Protein AF-A0A3D5GIJ0-F1 (afdb_monomer_lite)

Radius of gyration: 10.75 Å; chains: 1; bounding box: 29×21×23 Å

Secondary structure (DSSP, 8-state):
--HHHHHHHH-HHHHHHEEEEEETTEEE-TTPPP-TT--EEEEE--STT-S--GGGGGT-

Foldseek 3Di:
DFLLVVQVVVDPQSSFFFDFKDWPNHTDDRLDDDDPPIDMDTDGDPDVVRGDDPVVVVRD

pLDDT: mean 94.96, std 4.23, range [79.81, 98.38]

Structure (mmCIF, N/CA/C/O backbone):
data_AF-A0A3D5GIJ0-F1
#
_entry.id   AF-A0A3D5GIJ0-F1
#
loop_
_atom_site.group_PDB
_atom_site.id
_atom_site.type_symbol
_atom_site.label_atom_id
_atom_site.label_alt_id
_atom_site.label_comp_id
_atom_site.label_asym_id
_atom_site.label_entity_id
_atom_site.label_seq_id
_atom_site.pdbx_PDB_ins_code
_atom_site.Cartn_x
_atom_site.Cartn_y
_atom_site.Cartn_z
_atom_site.occupancy
_atom_site.B_iso_or_equiv
_atom_site.auth_seq_id
_atom_site.auth_comp_id
_atom_site.auth_asym_id
_atom_site.auth_atom_id
_atom_site.pdbx_PDB_model_num
ATOM 1 N N . ALA A 1 1 ? -8.518 -7.230 2.509 1.00 91.31 1 ALA A N 1
ATOM 2 C CA . ALA A 1 1 ? -7.695 -6.300 1.711 1.00 91.31 1 ALA A CA 1
ATOM 3 C C . ALA A 1 1 ? -6.368 -6.138 2.421 1.00 91.31 1 ALA A C 1
ATOM 5 O O . ALA A 1 1 ? -6.358 -5.955 3.636 1.00 91.31 1 ALA A O 1
ATOM 6 N N . THR A 1 2 ? -5.279 -6.258 1.683 1.00 97.44 2 THR A N 1
ATOM 7 C CA . THR A 1 2 ? -3.904 -6.225 2.178 1.00 97.44 2 THR A CA 1
ATOM 8 C C . THR A 1 2 ? -3.263 -4.855 1.939 1.00 97.44 2 THR A C 1
ATOM 10 O O . THR A 1 2 ? -3.780 -4.055 1.149 1.00 97.44 2 THR A O 1
ATOM 13 N N . PRO A 1 3 ? -2.118 -4.548 2.575 1.00 97.81 3 PRO A N 1
ATOM 14 C CA . PRO A 1 3 ? -1.319 -3.385 2.214 1.00 97.81 3 PRO A CA 1
ATOM 15 C C . PRO A 1 3 ? -0.961 -3.305 0.726 1.00 97.81 3 PRO A C 1
ATOM 17 O O . PRO A 1 3 ? -0.866 -2.201 0.191 1.00 97.81 3 PRO A O 1
ATOM 20 N N . ILE A 1 4 ? -0.792 -4.446 0.047 1.00 97.62 4 ILE A N 1
ATOM 21 C CA . ILE A 1 4 ? -0.544 -4.480 -1.399 1.00 97.62 4 ILE A CA 1
ATOM 22 C C . ILE A 1 4 ? -1.779 -4.017 -2.175 1.00 97.62 4 ILE A C 1
ATOM 24 O O . ILE A 1 4 ? -1.657 -3.122 -3.012 1.00 97.62 4 ILE A O 1
ATOM 28 N N . ASP A 1 5 ? -2.967 -4.530 -1.846 1.00 97.31 5 ASP A N 1
ATOM 29 C CA . ASP A 1 5 ? -4.223 -4.089 -2.476 1.00 97.31 5 ASP A CA 1
ATOM 30 C C . ASP A 1 5 ? -4.434 -2.583 -2.294 1.00 97.31 5 ASP A C 1
ATOM 32 O O . ASP A 1 5 ? -4.810 -1.865 -3.225 1.00 97.31 5 ASP A O 1
ATOM 36 N N . PHE A 1 6 ? -4.143 -2.086 -1.089 1.00 97.19 6 PHE A N 1
ATOM 37 C CA . PHE A 1 6 ? -4.241 -0.667 -0.771 1.00 97.19 6 PHE A CA 1
ATOM 38 C C . PHE A 1 6 ? -3.254 0.173 -1.595 1.00 97.19 6 PHE A C 1
ATOM 40 O O . PHE A 1 6 ? -3.643 1.192 -2.167 1.00 97.19 6 PHE A O 1
ATOM 47 N N . ALA A 1 7 ? -2.002 -0.274 -1.728 1.00 97.62 7 ALA A N 1
ATOM 48 C CA . ALA A 1 7 ? -0.992 0.402 -2.538 1.00 97.62 7 ALA A CA 1
ATOM 49 C C . ALA A 1 7 ? -1.404 0.511 -4.018 1.00 97.62 7 ALA A C 1
ATOM 51 O O . ALA A 1 7 ? -1.294 1.592 -4.601 1.00 97.62 7 ALA A O 1
ATOM 52 N N . TYR A 1 8 ? -1.934 -0.566 -4.611 1.00 96.94 8 TYR A N 1
ATOM 53 C CA . TYR A 1 8 ? -2.418 -0.549 -5.999 1.00 96.94 8 TYR A CA 1
ATOM 54 C C . TYR A 1 8 ? -3.709 0.249 -6.184 1.00 96.94 8 TYR A C 1
ATOM 56 O O . TYR A 1 8 ? -3.913 0.830 -7.249 1.00 96.94 8 TYR A O 1
ATOM 64 N N . THR A 1 9 ? -4.551 0.327 -5.153 1.00 97.00 9 THR A N 1
ATOM 65 C CA . THR A 1 9 ? -5.743 1.187 -5.166 1.00 97.00 9 THR A CA 1
ATOM 66 C C . THR A 1 9 ? -5.362 2.669 -5.215 1.00 97.00 9 THR A C 1
ATOM 68 O O . THR A 1 9 ? -6.048 3.456 -5.864 1.00 97.00 9 THR A O 1
ATOM 71 N N . ILE A 1 10 ? -4.262 3.060 -4.559 1.00 96.88 10 ILE A N 1
ATOM 72 C CA . ILE A 1 10 ? -3.753 4.439 -4.594 1.00 96.88 10 ILE A CA 1
ATOM 73 C C . ILE A 1 10 ? -3.192 4.777 -5.978 1.00 96.88 10 ILE A C 1
ATOM 75 O O . ILE A 1 10 ? -3.588 5.778 -6.574 1.00 96.88 10 ILE A O 1
ATOM 79 N N . HIS A 1 11 ? -2.228 3.989 -6.462 1.00 97.81 11 HIS A N 1
ATOM 80 C CA . HIS A 1 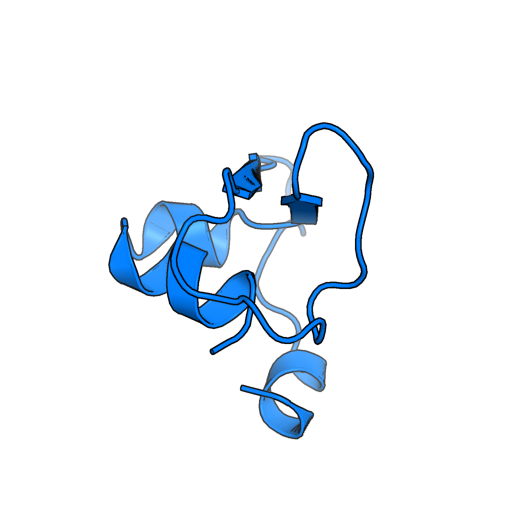11 ? -1.626 4.170 -7.781 1.00 97.81 11 HIS A CA 1
ATOM 81 C C . HIS A 1 11 ? -0.793 2.946 -8.170 1.00 97.81 11 HIS A C 1
ATOM 83 O O . HIS A 1 11 ? -0.070 2.389 -7.341 1.00 97.81 11 HIS A O 1
ATOM 89 N N . THR A 1 12 ? -0.778 2.597 -9.456 1.00 96.56 12 THR A N 1
ATOM 90 C CA . THR A 1 12 ? 0.029 1.486 -9.982 1.00 96.56 12 THR A CA 1
ATOM 91 C C . THR A 1 12 ? 1.511 1.613 -9.616 1.00 96.56 12 THR A C 1
ATOM 93 O O . THR A 1 12 ? 2.100 0.665 -9.111 1.00 96.56 12 THR A O 1
ATOM 96 N N . ASP A 1 13 ? 2.109 2.797 -9.784 1.00 95.19 13 ASP A N 1
ATOM 97 C CA . ASP A 1 13 ? 3.519 3.027 -9.422 1.00 95.19 13 ASP A CA 1
ATOM 98 C C . ASP A 1 13 ? 3.795 2.913 -7.916 1.00 95.19 13 ASP A C 1
ATOM 100 O O . ASP A 1 13 ? 4.904 2.553 -7.528 1.00 95.19 13 ASP A O 1
ATOM 104 N N . VAL A 1 14 ? 2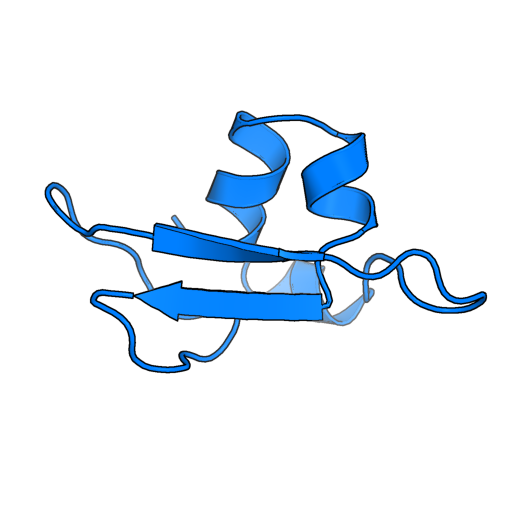.805 3.191 -7.057 1.00 96.12 14 VAL A N 1
ATOM 105 C CA . VAL A 1 14 ? 2.944 3.011 -5.602 1.00 96.12 14 VAL A CA 1
ATOM 106 C C . VAL A 1 14 ? 2.943 1.523 -5.266 1.00 96.12 14 VAL A C 1
ATOM 108 O O . VAL A 1 14 ? 3.813 1.075 -4.522 1.00 96.12 14 VAL A O 1
ATOM 111 N N . GLY A 1 15 ? 2.033 0.749 -5.866 1.00 96.25 15 GLY A N 1
ATOM 112 C CA . GLY A 1 15 ? 2.026 -0.712 -5.768 1.00 96.25 15 GLY A CA 1
ATOM 113 C C . GLY A 1 15 ? 3.321 -1.343 -6.287 1.00 96.25 15 GLY A C 1
ATOM 114 O O . GLY A 1 15 ? 3.933 -2.152 -5.592 1.00 96.25 15 GLY A O 1
ATOM 115 N N . HIS A 1 16 ? 3.798 -0.915 -7.460 1.00 95.31 16 HIS A N 1
ATOM 116 C CA . HIS A 1 16 ? 5.056 -1.394 -8.038 1.00 95.31 16 HIS A CA 1
ATOM 117 C C . HIS A 1 16 ? 6.285 -1.025 -7.204 1.00 95.31 16 HIS A C 1
ATOM 119 O O . HIS A 1 16 ? 7.228 -1.806 -7.149 1.00 95.31 16 HIS A O 1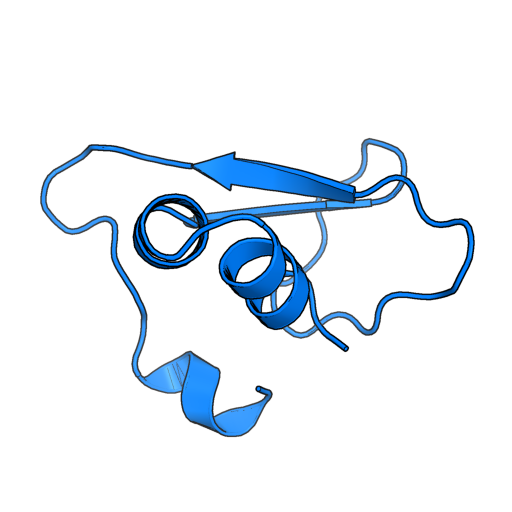
ATOM 125 N N . ALA A 1 17 ? 6.294 0.137 -6.554 1.00 96.19 17 ALA A N 1
ATOM 126 C CA . ALA A 1 17 ? 7.409 0.560 -5.714 1.00 96.19 17 ALA A CA 1
ATOM 127 C C . ALA A 1 17 ? 7.307 0.057 -4.262 1.00 96.19 17 ALA A C 1
ATOM 129 O O . ALA A 1 17 ? 8.207 0.346 -3.471 1.00 96.19 17 ALA A O 1
ATOM 130 N N . CYS A 1 18 ? 6.231 -0.643 -3.883 1.00 96.44 18 CYS A N 1
ATOM 131 C CA . CYS A 1 18 ? 5.978 -1.071 -2.510 1.00 96.44 18 CYS A CA 1
ATOM 132 C C . CYS A 1 18 ? 7.026 -2.088 -2.035 1.00 96.44 18 CYS A C 1
ATOM 134 O O . CYS A 1 18 ? 7.230 -3.132 -2.651 1.00 96.44 18 CYS A O 1
ATOM 136 N N . VAL A 1 19 ? 7.672 -1.790 -0.908 1.00 95.88 19 VAL A N 1
ATOM 137 C CA . VAL A 1 19 ? 8.655 -2.672 -0.253 1.00 95.88 19 VAL A CA 1
ATOM 138 C C . VAL A 1 19 ? 8.291 -2.992 1.199 1.00 95.88 19 VAL A C 1
ATOM 140 O O . VAL A 1 19 ? 8.989 -3.757 1.860 1.00 95.88 19 VAL A O 1
ATOM 143 N N . GLY A 1 20 ? 7.210 -2.411 1.717 1.00 96.44 20 GLY A N 1
ATOM 144 C CA . GLY A 1 20 ? 6.743 -2.631 3.080 1.00 96.44 20 GLY A CA 1
ATOM 145 C C . GLY A 1 20 ? 5.546 -1.751 3.423 1.00 96.44 20 GLY A C 1
ATOM 146 O O . GLY A 1 20 ? 5.186 -0.845 2.672 1.00 96.44 20 GLY A O 1
ATOM 147 N N . ALA A 1 21 ? 4.948 -1.997 4.585 1.00 98.00 21 ALA A N 1
ATOM 148 C CA . ALA A 1 21 ? 3.822 -1.217 5.072 1.00 98.00 21 ALA A CA 1
ATOM 149 C C . ALA A 1 21 ? 3.871 -1.032 6.588 1.00 98.00 21 ALA A C 1
ATOM 151 O O . ALA A 1 21 ? 4.447 -1.844 7.322 1.00 98.00 21 ALA A O 1
ATOM 152 N N . LYS A 1 22 ? 3.242 0.045 7.057 1.00 98.38 22 LYS A N 1
ATOM 153 C CA . LYS A 1 22 ? 2.953 0.265 8.471 1.00 98.38 22 LYS A CA 1
ATOM 154 C C . LYS A 1 22 ? 1.468 0.501 8.673 1.00 98.38 22 LYS A C 1
ATOM 156 O O . LYS A 1 22 ? 0.832 1.158 7.856 1.00 98.38 22 LYS A O 1
ATOM 161 N N . VAL A 1 23 ? 0.949 0.020 9.794 1.00 98.06 23 VAL A N 1
ATOM 162 C CA . VAL A 1 23 ? -0.415 0.298 10.249 1.00 98.06 23 VAL A CA 1
ATOM 163 C C . VAL A 1 23 ? -0.326 0.905 11.642 1.00 98.06 23 VAL A C 1
ATOM 165 O O . VAL A 1 23 ? 0.333 0.351 12.525 1.00 98.06 23 VAL A O 1
ATOM 168 N N . GLY A 1 24 ? -0.900 2.097 11.822 1.00 96.62 24 GLY A N 1
ATOM 169 C CA . GLY A 1 24 ? -0.790 2.845 13.080 1.00 96.62 24 GLY A CA 1
ATOM 170 C C . GLY A 1 24 ? 0.664 3.114 13.498 1.00 96.62 24 GLY A C 1
ATOM 171 O O . GLY A 1 24 ? 1.001 3.025 14.678 1.00 96.62 24 GLY A O 1
ATOM 172 N N . GLY A 1 25 ? 1.551 3.361 12.527 1.00 96.56 25 GLY A N 1
ATOM 173 C CA . GLY A 1 25 ? 2.978 3.620 12.750 1.00 96.56 25 GLY A CA 1
ATOM 174 C C . GLY A 1 25 ? 3.847 2.386 13.039 1.00 96.56 25 GLY A C 1
ATOM 175 O O . GLY A 1 25 ? 5.060 2.530 13.211 1.00 96.56 25 GLY A O 1
ATOM 176 N N . ARG A 1 26 ? 3.285 1.168 13.072 1.00 97.31 26 ARG A N 1
ATOM 177 C CA . ARG A 1 26 ? 4.034 -0.083 13.313 1.00 97.31 26 ARG A CA 1
ATOM 178 C C . ARG A 1 26 ? 4.202 -0.875 12.020 1.00 97.31 26 ARG A C 1
ATOM 180 O O . ARG A 1 26 ? 3.245 -0.997 11.268 1.00 97.31 26 ARG A O 1
ATOM 187 N N . LEU A 1 27 ? 5.394 -1.433 11.780 1.00 97.81 27 LEU A N 1
ATOM 188 C CA . LEU A 1 27 ? 5.637 -2.319 10.634 1.00 97.81 27 LEU A CA 1
ATOM 189 C C . LEU A 1 27 ? 4.748 -3.561 10.720 1.00 97.81 27 LEU A C 1
ATOM 191 O O . LEU A 1 27 ? 4.673 -4.201 11.772 1.00 97.81 27 LEU A O 1
ATOM 195 N N . VAL A 1 28 ? 4.112 -3.893 9.602 1.00 97.94 28 VAL A N 1
ATOM 196 C CA . VAL A 1 28 ? 3.261 -5.074 9.440 1.00 97.94 28 VAL A CA 1
ATOM 197 C C . VAL A 1 28 ? 3.716 -5.873 8.220 1.00 97.94 28 VAL A C 1
ATOM 199 O O . VAL A 1 28 ? 4.320 -5.298 7.307 1.00 97.94 28 VAL A O 1
ATOM 202 N N . PRO A 1 29 ? 3.460 -7.190 8.180 1.00 97.06 29 PRO A N 1
ATOM 203 C CA . PRO A 1 29 ? 3.707 -7.962 6.974 1.00 97.06 29 PRO A CA 1
ATOM 204 C C . PRO A 1 29 ? 2.738 -7.538 5.856 1.00 97.06 29 PRO A C 1
ATOM 206 O O . PRO A 1 29 ? 1.658 -7.003 6.109 1.00 97.06 29 PRO A O 1
ATOM 209 N N . LEU A 1 30 ? 3.150 -7.738 4.603 1.00 96.75 30 LEU A N 1
ATOM 210 C CA . LEU A 1 30 ? 2.408 -7.280 3.420 1.00 96.75 30 LEU A CA 1
ATOM 211 C C . LEU A 1 30 ? 1.122 -8.078 3.148 1.00 96.75 30 LEU A C 1
ATOM 213 O O . LEU A 1 30 ? 0.291 -7.612 2.376 1.00 96.75 30 LEU A O 1
ATOM 217 N N . ASP A 1 31 ? 0.951 -9.230 3.795 1.00 96.81 31 ASP A N 1
ATOM 218 C CA . ASP A 1 31 ? -0.244 -10.081 3.770 1.00 96.81 31 ASP A CA 1
ATOM 219 C C . ASP A 1 31 ? -1.230 -9.778 4.918 1.00 96.81 31 ASP A C 1
ATOM 221 O O . ASP A 1 31 ? -2.295 -10.395 5.013 1.00 96.81 31 ASP A O 1
ATOM 225 N N . ALA A 1 32 ? -0.902 -8.814 5.790 1.00 97.31 32 ALA A N 1
ATOM 226 C CA . ALA A 1 32 ? -1.764 -8.417 6.895 1.00 97.31 32 ALA A CA 1
ATOM 227 C C . ALA A 1 32 ? -3.135 -7.953 6.384 1.00 97.31 32 ALA A C 1
ATOM 229 O O . ALA A 1 32 ? -3.234 -7.187 5.428 1.00 97.31 32 ALA A O 1
ATOM 230 N N . GLN A 1 33 ? -4.211 -8.376 7.049 1.00 97.25 33 GLN A N 1
ATOM 231 C CA . GLN A 1 33 ? -5.550 -7.891 6.721 1.00 97.25 33 GLN A CA 1
ATOM 232 C C . GLN A 1 33 ? -5.779 -6.508 7.328 1.00 97.25 33 GLN A C 1
ATOM 234 O O . GLN A 1 33 ? -5.647 -6.320 8.537 1.00 97.25 33 GLN A O 1
ATOM 239 N N . LEU A 1 34 ? -6.147 -5.558 6.474 1.00 97.12 34 LEU A N 1
ATOM 240 C CA . LEU A 1 34 ? -6.514 -4.203 6.863 1.00 97.12 34 LEU A CA 1
ATOM 241 C C . LEU A 1 34 ? -7.967 -4.148 7.337 1.00 97.12 34 LEU A C 1
ATOM 243 O O . LEU A 1 34 ? -8.844 -4.813 6.775 1.00 97.12 34 LEU A O 1
ATOM 247 N N . SER A 1 35 ? -8.221 -3.304 8.332 1.00 96.81 35 SER A N 1
ATOM 248 C CA . SER A 1 35 ? -9.551 -3.011 8.860 1.00 96.81 35 SER A CA 1
ATOM 249 C C . SER A 1 35 ? -9.972 -1.577 8.545 1.00 96.81 35 SER A C 1
ATOM 251 O O . SER A 1 35 ? -9.159 -0.673 8.345 1.00 96.81 35 SER A O 1
ATOM 253 N N . THR A 1 36 ? -11.282 -1.339 8.497 1.00 96.44 36 THR A N 1
ATOM 254 C CA . THR A 1 36 ? -11.814 0.016 8.335 1.00 96.44 36 THR A CA 1
ATOM 255 C C . THR A 1 36 ? -11.384 0.901 9.504 1.00 96.44 36 THR A C 1
ATOM 257 O O . THR A 1 36 ? -11.588 0.543 10.661 1.00 96.44 36 THR A O 1
ATOM 260 N N . GLY A 1 37 ? -10.837 2.078 9.191 1.00 96.31 37 GLY A N 1
ATOM 261 C CA . GLY A 1 37 ? -10.327 3.028 10.183 1.00 96.31 37 GLY A CA 1
ATOM 262 C C . GLY A 1 37 ? -8.821 2.926 10.439 1.00 96.31 37 GLY A C 1
ATOM 263 O O . GLY A 1 37 ? -8.284 3.782 11.138 1.00 96.31 37 GLY A O 1
ATOM 264 N N . ASP A 1 38 ? -8.132 1.945 9.849 1.00 97.19 38 ASP A N 1
ATOM 265 C CA . ASP A 1 38 ? -6.676 1.841 9.938 1.00 97.19 38 ASP A CA 1
ATOM 266 C C . ASP A 1 38 ? -5.977 2.981 9.182 1.00 97.19 38 ASP A C 1
ATOM 268 O O . ASP A 1 38 ? -6.247 3.243 8.008 1.00 97.19 38 ASP A O 1
ATOM 272 N N . THR A 1 39 ? -5.006 3.620 9.838 1.0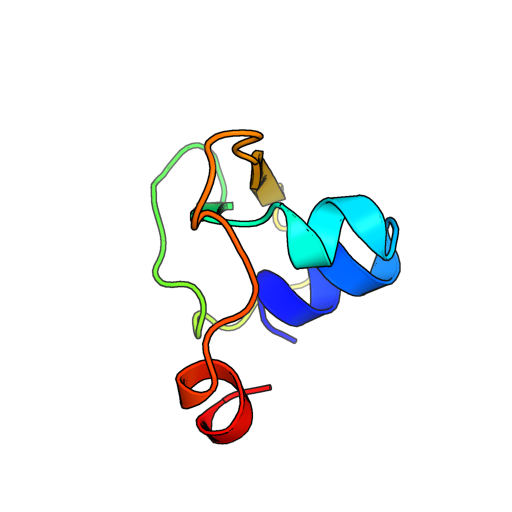0 97.69 39 THR A N 1
ATOM 273 C CA . THR A 1 39 ? -4.048 4.508 9.167 1.00 97.69 39 THR A CA 1
ATOM 274 C C . THR A 1 39 ? -2.913 3.666 8.599 1.00 97.69 39 THR A C 1
ATOM 276 O O . THR A 1 39 ? -2.104 3.129 9.362 1.00 97.69 39 THR A O 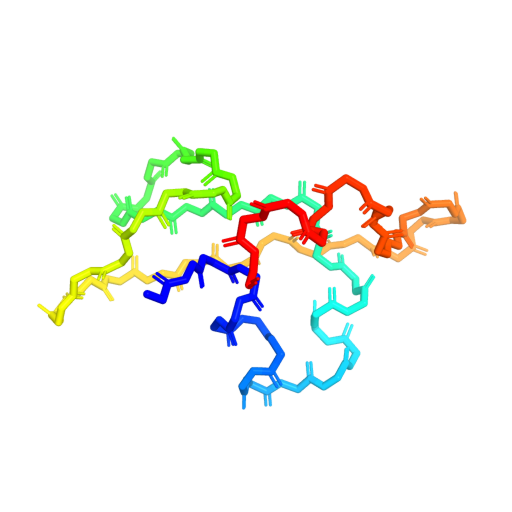1
ATOM 279 N N . VAL A 1 40 ? -2.850 3.567 7.271 1.00 97.94 40 VAL A N 1
ATOM 280 C CA . VAL A 1 40 ? -1.865 2.755 6.543 1.00 97.94 40 VAL A CA 1
ATOM 281 C C . VAL A 1 40 ? -0.823 3.650 5.875 1.00 97.94 40 VAL A C 1
ATOM 283 O O . VAL A 1 40 ? -1.163 4.553 5.113 1.00 97.94 40 VAL A O 1
ATOM 286 N N . GLU A 1 41 ? 0.454 3.371 6.121 1.00 98.31 41 GLU A N 1
ATOM 287 C CA . GLU A 1 41 ? 1.584 3.988 5.425 1.00 98.31 41 GLU A CA 1
ATOM 288 C C . GLU A 1 41 ? 2.243 2.953 4.511 1.00 98.31 41 GLU A C 1
A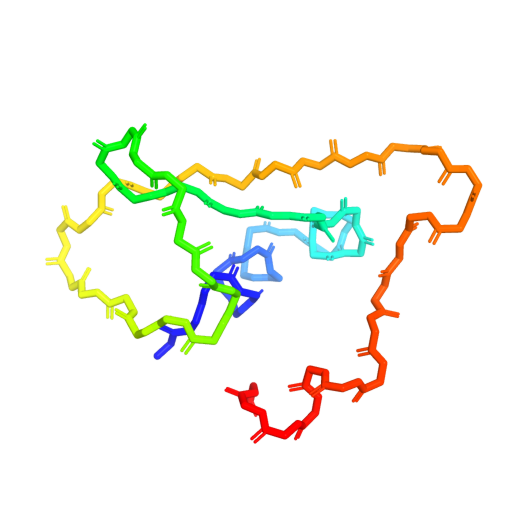TOM 290 O O . GLU A 1 41 ? 2.694 1.902 4.975 1.00 98.31 41 GLU A O 1
ATOM 295 N N . ILE A 1 42 ? 2.344 3.258 3.218 1.00 97.75 42 ILE A N 1
ATOM 296 C CA . ILE A 1 42 ? 3.065 2.424 2.253 1.00 97.75 42 ILE A CA 1
ATOM 297 C C . ILE A 1 42 ? 4.509 2.905 2.149 1.00 97.75 42 ILE A C 1
ATOM 299 O O . ILE A 1 42 ? 4.775 4.079 1.890 1.00 97.75 42 ILE A O 1
ATOM 303 N N . VAL A 1 43 ? 5.453 1.987 2.340 1.00 97.06 43 VAL A N 1
ATOM 304 C CA . VAL A 1 43 ? 6.882 2.260 2.195 1.00 97.06 43 VAL A CA 1
ATOM 305 C C . VAL A 1 43 ? 7.289 1.907 0.771 1.00 97.06 43 VAL A C 1
ATOM 307 O O . VAL A 1 43 ? 7.210 0.748 0.368 1.00 97.06 43 VAL A O 1
ATOM 310 N N . THR A 1 44 ? 7.739 2.905 0.009 1.00 96.75 44 THR A N 1
ATOM 311 C CA . THR A 1 44 ? 8.152 2.733 -1.391 1.00 96.75 44 THR A CA 1
ATOM 312 C C . THR A 1 44 ? 9.663 2.846 -1.574 1.00 96.75 44 THR A C 1
ATOM 314 O O . THR A 1 44 ? 10.302 3.657 -0.902 1.00 96.75 44 THR A O 1
ATOM 317 N N . SER A 1 45 ? 10.228 2.128 -2.544 1.00 96.06 45 SER A N 1
ATOM 318 C CA . SER A 1 45 ? 11.625 2.264 -2.970 1.00 96.06 45 SER A CA 1
ATOM 319 C C . SER A 1 45 ? 11.736 2.408 -4.487 1.00 96.06 45 SER A C 1
ATOM 321 O O . SER A 1 45 ? 10.991 1.791 -5.239 1.00 96.06 45 SER A O 1
ATOM 323 N N . ARG A 1 46 ? 12.698 3.221 -4.938 1.00 91.25 46 ARG A N 1
ATOM 324 C CA . ARG A 1 46 ? 13.052 3.399 -6.360 1.00 91.25 46 ARG A CA 1
ATOM 325 C C . ARG A 1 46 ? 14.355 2.691 -6.738 1.00 91.25 46 ARG A C 1
ATOM 327 O O . ARG A 1 46 ? 14.909 2.953 -7.803 1.00 91.25 46 ARG A O 1
ATOM 334 N N . GLN A 1 47 ? 14.899 1.865 -5.845 1.00 91.94 47 GLN A N 1
ATOM 335 C CA . GLN A 1 47 ? 16.133 1.140 -6.133 1.00 91.94 47 GLN A CA 1
ATOM 336 C C . GLN A 1 47 ? 15.906 0.086 -7.228 1.00 91.94 47 GLN A C 1
ATOM 338 O O . GLN A 1 47 ? 14.847 -0.542 -7.249 1.00 91.94 47 GLN A O 1
ATOM 343 N N . PRO A 1 48 ? 16.889 -0.155 -8.114 1.00 81.06 48 PRO A N 1
ATOM 344 C CA . PRO A 1 48 ? 16.815 -1.246 -9.080 1.00 81.06 48 PRO A CA 1
ATOM 345 C C . PRO A 1 48 ? 16.593 -2.584 -8.361 1.00 81.06 48 PRO A C 1
ATOM 347 O O . PRO A 1 48 ? 17.382 -2.959 -7.497 1.00 81.06 48 PRO A O 1
ATOM 350 N N . GLY A 1 49 ? 15.507 -3.283 -8.699 1.00 79.81 49 GLY A N 1
ATOM 351 C CA . GLY A 1 49 ? 15.103 -4.535 -8.045 1.00 79.81 49 GLY A CA 1
ATOM 352 C C . GLY A 1 49 ? 14.046 -4.380 -6.947 1.00 79.81 49 GLY A C 1
ATOM 353 O O . GLY A 1 49 ? 13.482 -5.386 -6.528 1.00 79.81 49 GLY A O 1
ATOM 354 N N . ALA A 1 50 ? 13.719 -3.153 -6.524 1.00 82.62 50 ALA A N 1
ATOM 355 C CA . ALA A 1 50 ? 12.476 -2.896 -5.804 1.00 82.62 50 ALA A CA 1
ATOM 356 C C . ALA A 1 50 ? 11.315 -2.983 -6.804 1.00 82.62 50 ALA A C 1
ATOM 358 O O . ALA A 1 50 ? 11.303 -2.280 -7.816 1.00 82.62 50 ALA A O 1
ATOM 359 N N . GLY A 1 51 ? 10.389 -3.901 -6.556 1.00 88.31 51 GLY A N 1
ATOM 360 C CA . GLY A 1 51 ? 9.351 -4.262 -7.507 1.00 88.31 51 GLY A CA 1
ATOM 361 C C . GLY A 1 51 ? 8.394 -5.301 -6.931 1.00 88.31 51 GLY A C 1
ATOM 362 O O . GLY A 1 51 ? 8.656 -5.849 -5.857 1.00 88.31 51 GLY A O 1
ATOM 363 N N . PRO A 1 52 ? 7.312 -5.624 -7.655 1.00 94.31 52 PRO A N 1
ATOM 364 C CA . PRO A 1 52 ? 6.392 -6.675 -7.250 1.00 94.31 52 PRO A CA 1
ATOM 365 C C . PRO A 1 52 ? 7.084 -8.028 -7.100 1.00 94.31 52 PRO A C 1
ATOM 367 O O . PRO A 1 52 ? 7.839 -8.446 -7.981 1.00 94.31 52 PRO A O 1
ATOM 370 N N . SER A 1 53 ? 6.773 -8.741 -6.017 1.00 92.38 53 SER A N 1
ATOM 371 C CA . SER A 1 53 ? 7.151 -10.149 -5.879 1.00 92.38 53 SER A CA 1
ATOM 372 C C . SER A 1 53 ? 6.048 -11.054 -6.419 1.00 92.38 53 SER A C 1
ATOM 374 O O . SER A 1 53 ? 4.861 -10.797 -6.218 1.00 92.38 53 SER A O 1
ATOM 376 N N . ARG A 1 54 ? 6.438 -12.167 -7.054 1.00 92.81 54 ARG A N 1
ATOM 377 C CA . ARG A 1 54 ? 5.492 -13.233 -7.427 1.00 92.81 54 ARG A CA 1
ATOM 378 C C . ARG A 1 54 ? 4.813 -13.851 -6.210 1.00 92.81 54 ARG A C 1
ATOM 380 O O . ARG A 1 54 ? 3.678 -14.293 -6.337 1.00 92.81 54 ARG A O 1
ATOM 387 N N . ASP A 1 55 ? 5.470 -13.830 -5.053 1.00 91.81 55 ASP A N 1
ATOM 388 C CA . ASP A 1 55 ? 4.932 -14.397 -3.814 1.00 91.81 55 ASP A CA 1
ATOM 389 C C . ASP A 1 55 ? 3.639 -13.702 -3.370 1.00 91.81 55 ASP A C 1
ATOM 391 O O . ASP A 1 55 ? 2.829 -14.294 -2.662 1.00 91.81 55 ASP A O 1
ATOM 395 N N . TRP A 1 56 ? 3.414 -12.460 -3.816 1.00 93.50 56 TRP A N 1
ATOM 396 C CA . TRP A 1 56 ? 2.205 -11.709 -3.489 1.00 93.50 56 TRP A CA 1
ATOM 397 C C . TRP A 1 56 ? 0.947 -12.372 -4.048 1.00 93.50 56 TRP A C 1
ATOM 399 O O . TRP A 1 56 ? -0.091 -12.317 -3.403 1.00 93.50 56 TRP A O 1
ATOM 409 N N . LEU A 1 57 ? 1.047 -13.100 -5.168 1.00 91.88 57 LEU A N 1
ATOM 410 C CA . LEU A 1 57 ? -0.075 -13.824 -5.784 1.00 91.88 57 LEU A CA 1
ATOM 411 C C . LEU A 1 57 ? -0.719 -14.875 -4.863 1.00 91.88 57 LEU A C 1
ATOM 413 O O . LEU A 1 57 ? -1.790 -15.384 -5.178 1.00 91.88 57 LEU A O 1
ATOM 417 N N . HIS A 1 58 ? -0.068 -15.238 -3.756 1.00 92.56 58 HIS A N 1
ATOM 418 C CA . HIS A 1 58 ? -0.617 -16.175 -2.780 1.00 92.56 58 HIS A CA 1
ATOM 419 C C . HIS A 1 58 ? -1.562 -15.529 -1.760 1.00 92.56 58 HIS A C 1
ATOM 421 O O . HIS A 1 58 ? -2.299 -16.262 -1.101 1.00 92.56 58 HIS A O 1
ATOM 427 N N . PHE A 1 59 ? -1.528 -14.203 -1.598 1.00 89.94 59 PHE A N 1
ATOM 428 C CA . PHE A 1 59 ? -2.278 -13.507 -0.546 1.00 89.94 59 PHE A CA 1
ATOM 429 C C . PHE A 1 59 ? -2.997 -12.227 -0.995 1.00 89.94 59 PHE A C 1
ATOM 431 O O . PHE A 1 59 ? -3.700 -11.627 -0.177 1.00 89.94 59 PHE A O 1
ATOM 438 N N . VAL A 1 60 ? -2.812 -11.807 -2.249 1.00 83.00 60 VAL A N 1
ATOM 439 C CA . VAL A 1 60 ? -3.580 -10.729 -2.898 1.00 83.00 60 VAL A CA 1
ATOM 440 C C . VAL A 1 60 ? -4.846 -11.261 -3.559 1.00 83.00 60 VAL A C 1
ATOM 442 O O . VAL A 1 60 ? -4.808 -12.399 -4.082 1.00 83.00 60 VAL A O 1
#

Sequence (60 aa):
ATPIDFAYTIHTDVGHACVGAKVGGRLVPLDAQLSTGDTVEIVTSRQPGAGPSRDWLHFV